Protein AF-A0A351BIW0-F1 (afdb_monomer)

Foldseek 3Di:
DDKDFDPWFDWFFKKKWKWFAQDDFAKKKKWKWFDQPQPPDIDTPDIDIDTDDNVPHRMDIDMDGDTHHTTRMIDMDMCQHPVDNPDDIDTPDIDTD

Mean predicted aligned error: 2.25 Å

Secondary structure (DSSP, 8-state):
-EEEEEEEEEEEEEEEEEEE-SS--EEEEEEEEEESSSSSS-EEEEEEEEEE-TTT--EEEEEEEEEEEEEEEEEEEEES-SS-TT---EEEEEEE-

pLDDT: mean 97.75, std 1.28, range [90.06, 98.81]

Solvent-accessible surface area (backbone atoms only — not comparable to full-atom values): 5351 Å² total; per-residue (Å²): 114,50,77,49,74,46,97,59,59,38,62,39,42,35,42,37,42,29,35,50,35,72,81,50,71,42,44,27,34,38,39,36,31,34,11,63,70,72,60,81,53,76,46,82,76,49,73,50,74,46,70,29,25,49,88,83,34,29,58,50,78,49,77,46,79,53,85,40,76,42,38,17,23,42,36,43,39,63,42,44,24,80,89,40,91,83,52,80,70,46,75,79,43,79,49,79,70

Sequence (97 aa):
TIRLIFARPQRLRRIHLRFVEPDRQRTQEYLLRWSGDGGQSFHDIVRQQWNFDPHAASTQTEQHQVDLAAVAVLELIITPDVADTQALATLSEMRLA

Structure (mmCIF, N/CA/C/O backbone):
data_AF-A0A351BIW0-F1
#
_entry.id   AF-A0A351BIW0-F1
#
loop_
_atom_site.group_PDB
_atom_site.id
_atom_site.type_symbol
_atom_site.label_atom_id
_atom_site.label_alt_id
_atom_site.label_comp_id
_atom_site.label_asym_id
_atom_site.label_entity_id
_atom_site.label_seq_id
_atom_site.pdbx_PDB_ins_code
_atom_site.Cartn_x
_atom_site.Cartn_y
_atom_site.Cartn_z
_atom_site.occupancy
_atom_site.B_iso_or_equiv
_atom_site.auth_seq_id
_atom_site.auth_comp_id
_atom_site.auth_asym_id
_atom_site.auth_atom_id
_atom_site.pdbx_PDB_model_num
ATOM 1 N N . THR A 1 1 ? -4.543 4.911 -5.327 1.00 94.62 1 THR A N 1
ATOM 2 C CA . THR A 1 1 ? -4.613 4.653 -3.873 1.00 94.62 1 THR A CA 1
ATOM 3 C C . THR A 1 1 ? -5.571 3.524 -3.590 1.00 94.62 1 THR A C 1
ATOM 5 O O . THR A 1 1 ? -6.644 3.506 -4.179 1.00 94.62 1 THR A O 1
ATOM 8 N N . ILE A 1 2 ? -5.200 2.613 -2.693 1.00 97.62 2 ILE A N 1
ATOM 9 C CA . ILE A 1 2 ? -6.088 1.602 -2.107 1.00 97.62 2 ILE A CA 1
ATOM 10 C C . ILE A 1 2 ? -6.383 2.036 -0.671 1.00 97.62 2 ILE A C 1
ATOM 12 O O . ILE A 1 2 ? -5.459 2.353 0.078 1.00 97.62 2 ILE A O 1
ATOM 16 N N . ARG A 1 3 ? -7.662 2.062 -0.290 1.00 98.00 3 ARG A N 1
ATOM 17 C CA . ARG A 1 3 ? -8.112 2.473 1.044 1.00 98.00 3 ARG A CA 1
ATOM 18 C C . ARG A 1 3 ? -8.988 1.388 1.652 1.00 98.00 3 ARG A C 1
ATOM 20 O O . ARG A 1 3 ? -9.986 0.993 1.057 1.00 98.00 3 ARG A O 1
ATOM 27 N N . LEU A 1 4 ? -8.618 0.939 2.844 1.00 98.06 4 LEU A N 1
ATOM 28 C CA . LEU A 1 4 ? -9.378 -0.014 3.641 1.00 98.06 4 LEU A CA 1
ATOM 29 C C . LEU A 1 4 ? -9.978 0.719 4.834 1.00 98.06 4 LEU A C 1
ATOM 31 O O . LEU A 1 4 ? -9.260 1.372 5.589 1.00 98.06 4 LEU A O 1
ATOM 35 N N . ILE A 1 5 ? -11.295 0.617 4.983 1.00 98.38 5 ILE A N 1
ATOM 36 C CA . ILE A 1 5 ? -12.051 1.233 6.072 1.00 98.38 5 ILE A CA 1
ATOM 37 C C . ILE A 1 5 ? -12.652 0.101 6.892 1.00 98.38 5 ILE A C 1
ATOM 39 O O . ILE A 1 5 ? -13.435 -0.698 6.376 1.00 98.38 5 ILE A O 1
ATOM 43 N N . PHE A 1 6 ? -12.283 0.019 8.164 1.00 98.06 6 PHE A N 1
ATOM 44 C CA . PHE A 1 6 ? -12.826 -0.995 9.053 1.00 98.06 6 PHE A CA 1
ATOM 45 C C . PHE A 1 6 ? -14.112 -0.493 9.706 1.00 98.06 6 PHE A C 1
ATOM 47 O O . PHE A 1 6 ? -14.143 0.592 10.280 1.00 98.06 6 PHE A O 1
ATOM 54 N N . ALA A 1 7 ? -15.168 -1.313 9.684 1.00 97.12 7 ALA A N 1
ATOM 55 C CA . ALA A 1 7 ? -16.437 -0.984 10.344 1.00 97.12 7 ALA A CA 1
ATOM 56 C C . ALA A 1 7 ? -16.278 -0.756 11.860 1.00 97.12 7 ALA A C 1
ATOM 58 O O . ALA A 1 7 ? -17.048 -0.019 12.470 1.00 97.12 7 ALA A O 1
ATOM 59 N N . ARG A 1 8 ? -15.272 -1.393 12.471 1.00 97.44 8 ARG A N 1
ATOM 60 C CA . ARG A 1 8 ? -14.787 -1.107 13.826 1.00 97.44 8 ARG A CA 1
ATOM 61 C C . ARG A 1 8 ? -13.262 -1.070 13.793 1.00 97.44 8 ARG A C 1
ATOM 63 O O . ARG A 1 8 ? -12.702 -1.937 13.116 1.00 97.44 8 ARG A O 1
ATOM 70 N N . PRO A 1 9 ? -12.595 -0.166 14.532 1.00 98.19 9 PRO A N 1
ATOM 71 C CA . PRO A 1 9 ? -11.138 -0.114 14.561 1.00 98.19 9 PRO A CA 1
ATOM 72 C C . PRO A 1 9 ? -10.514 -1.480 14.876 1.00 98.19 9 PRO A C 1
ATOM 74 O O . PRO A 1 9 ? -10.983 -2.184 15.772 1.00 98.19 9 PRO A O 1
ATOM 77 N N . GLN A 1 10 ? -9.483 -1.863 14.123 1.00 98.44 10 GLN A N 1
ATOM 78 C CA . GLN A 1 10 ? -8.790 -3.146 14.266 1.00 98.44 10 GLN A CA 1
ATOM 79 C C . GLN A 1 10 ? -7.386 -2.946 14.826 1.00 98.44 10 GLN A C 1
ATOM 81 O O . GLN A 1 10 ? -6.696 -1.994 14.458 1.00 98.44 10 GLN A O 1
ATOM 86 N N . ARG A 1 11 ? -6.925 -3.879 15.663 1.00 98.31 11 ARG A N 1
ATOM 87 C CA . ARG A 1 11 ? -5.500 -3.961 15.987 1.00 98.31 11 ARG A CA 1
ATOM 88 C C . ARG A 1 11 ? -4.781 -4.654 14.837 1.00 98.31 11 ARG A C 1
ATOM 90 O O . ARG A 1 11 ? -5.167 -5.761 14.481 1.00 98.31 11 ARG A O 1
ATOM 97 N N . LEU A 1 12 ? -3.737 -4.029 14.305 1.00 98.50 12 LEU A N 1
ATOM 98 C CA . LEU A 1 12 ? -2.854 -4.638 13.312 1.00 98.50 12 LEU A CA 1
ATOM 99 C C . LEU A 1 12 ? -1.457 -4.793 13.902 1.00 98.50 12 LEU A C 1
ATOM 101 O O . LEU A 1 12 ? -0.930 -3.868 14.525 1.00 98.50 12 LEU A O 1
ATOM 105 N N . ARG A 1 13 ? -0.861 -5.962 13.687 1.00 98.50 13 ARG A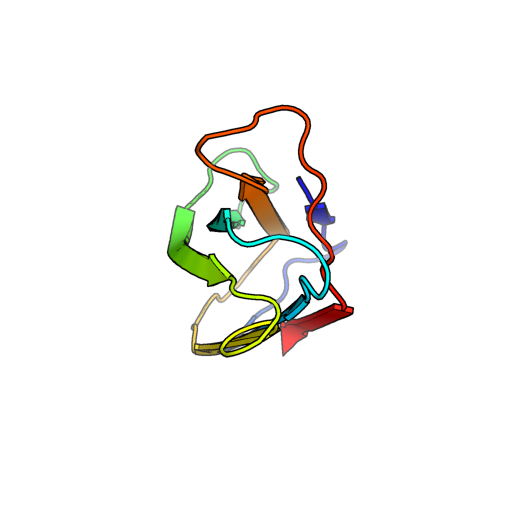 N 1
ATOM 106 C CA . ARG A 1 13 ? 0.521 -6.281 14.064 1.00 98.50 13 ARG A CA 1
ATOM 107 C C . ARG A 1 13 ? 1.404 -6.596 12.868 1.00 98.50 13 ARG A C 1
ATOM 109 O O . ARG A 1 13 ? 2.630 -6.535 12.963 1.00 98.50 13 ARG A O 1
ATOM 116 N N . ARG A 1 14 ? 0.800 -6.960 11.738 1.00 98.44 14 ARG A N 1
ATOM 117 C CA . ARG A 1 14 ? 1.538 -7.305 10.531 1.00 98.44 14 ARG A CA 1
ATOM 118 C C . ARG A 1 14 ? 0.803 -6.882 9.275 1.00 98.44 14 ARG A C 1
ATOM 120 O O . ARG A 1 14 ? -0.398 -7.102 9.132 1.00 98.44 14 ARG A O 1
ATOM 127 N N . ILE A 1 15 ? 1.565 -6.342 8.334 1.00 98.62 15 ILE A N 1
ATOM 128 C CA . ILE A 1 15 ? 1.084 -5.982 7.004 1.00 98.62 15 ILE A CA 1
ATOM 129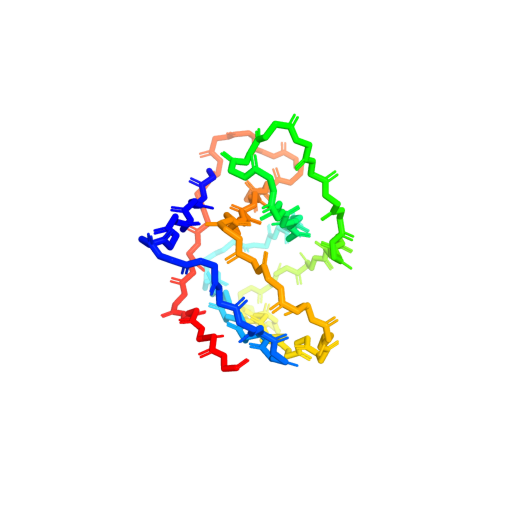 C C . ILE A 1 15 ? 2.036 -6.596 5.983 1.00 98.62 15 ILE A C 1
ATOM 131 O O . ILE A 1 15 ? 3.234 -6.327 6.006 1.00 98.62 15 ILE A O 1
ATOM 135 N N . HIS A 1 16 ? 1.504 -7.444 5.109 1.00 98.75 16 HIS A N 1
ATOM 136 C CA . HIS A 1 16 ? 2.248 -8.063 4.017 1.00 98.75 16 HIS A CA 1
ATOM 137 C C . HIS A 1 16 ? 1.781 -7.496 2.684 1.00 98.75 16 HIS A C 1
ATOM 139 O O . HIS A 1 16 ? 0.574 -7.473 2.418 1.00 98.75 16 HIS A O 1
ATOM 145 N N . LEU A 1 17 ? 2.737 -7.104 1.846 1.00 98.81 17 LEU A N 1
ATOM 146 C CA . LEU A 1 17 ? 2.513 -6.585 0.503 1.00 98.81 17 LEU A CA 1
ATOM 147 C C . LEU A 1 17 ? 3.369 -7.359 -0.495 1.00 98.81 17 LEU A C 1
ATOM 149 O O . LEU A 1 17 ? 4.549 -7.597 -0.246 1.00 98.81 17 LEU A O 1
ATOM 153 N N . ARG A 1 18 ? 2.781 -7.714 -1.638 1.00 98.75 18 ARG A N 1
ATOM 154 C CA . ARG A 1 18 ? 3.509 -8.319 -2.755 1.00 98.75 18 ARG A CA 1
ATOM 155 C C . ARG A 1 18 ? 3.141 -7.654 -4.070 1.00 98.75 18 ARG A C 1
ATOM 157 O O . ARG A 1 18 ? 2.030 -7.837 -4.575 1.00 98.75 18 ARG A O 1
ATOM 164 N N . PHE A 1 19 ? 4.093 -6.936 -4.642 1.00 98.69 19 PHE A N 1
ATOM 165 C CA . PHE A 1 19 ? 3.991 -6.307 -5.952 1.00 98.69 19 PHE A CA 1
ATOM 166 C C . PHE A 1 19 ? 4.689 -7.149 -7.019 1.00 98.69 19 PHE A C 1
ATOM 168 O O . PHE A 1 19 ? 5.651 -7.865 -6.726 1.00 98.69 19 PHE A O 1
ATOM 175 N N . VAL A 1 20 ? 4.200 -7.048 -8.254 1.00 98.44 20 VAL A N 1
ATOM 176 C CA . VAL A 1 20 ? 4.753 -7.745 -9.421 1.00 98.44 20 VAL A CA 1
ATOM 177 C C . VAL A 1 20 ? 4.847 -6.767 -10.589 1.00 98.44 20 VAL A C 1
ATOM 179 O O . VAL A 1 20 ? 3.917 -6.004 -10.832 1.00 98.44 20 VAL A O 1
ATOM 182 N N . GLU A 1 21 ? 5.959 -6.801 -11.311 1.00 98.06 21 GLU A N 1
ATOM 183 C CA . GLU A 1 21 ? 6.189 -6.062 -12.551 1.00 98.06 21 GLU A CA 1
ATOM 184 C C . GLU A 1 21 ? 7.049 -6.938 -13.477 1.00 98.06 21 GLU A C 1
ATOM 186 O O . GLU A 1 21 ? 8.269 -6.999 -13.308 1.00 98.06 21 GLU A O 1
ATOM 191 N N . PRO A 1 22 ? 6.423 -7.693 -14.393 1.00 96.75 22 PRO A N 1
ATOM 192 C CA . PRO A 1 22 ? 7.135 -8.632 -15.248 1.00 96.75 22 PRO A CA 1
ATOM 193 C C . PRO A 1 22 ? 7.619 -8.007 -16.562 1.00 96.75 22 PRO A C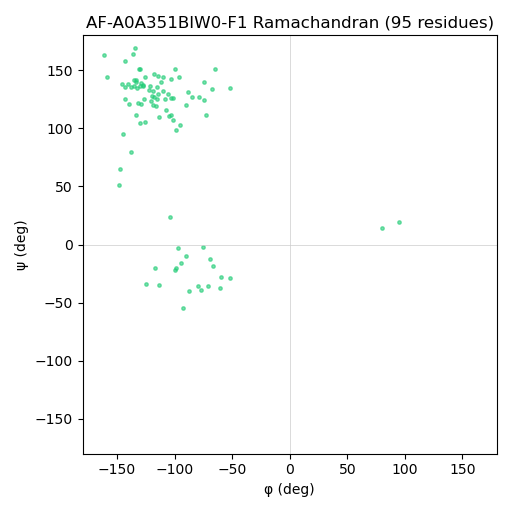 1
ATOM 195 O O . PRO A 1 22 ? 8.380 -8.661 -17.269 1.00 96.75 22 PRO A O 1
ATOM 198 N N . ASP A 1 23 ? 7.194 -6.785 -16.897 1.00 96.56 23 ASP A N 1
ATOM 199 C CA . ASP A 1 23 ? 7.291 -6.267 -18.264 1.00 96.56 23 ASP A CA 1
ATOM 200 C C . ASP A 1 23 ? 8.264 -5.092 -18.389 1.00 96.56 23 ASP A C 1
ATOM 202 O O . ASP A 1 23 ? 8.923 -4.937 -19.420 1.00 96.56 23 ASP A O 1
ATOM 206 N N . ARG A 1 24 ? 8.361 -4.237 -17.363 1.00 96.00 24 ARG A N 1
ATOM 207 C CA . ARG A 1 24 ? 9.103 -2.971 -17.450 1.00 96.00 24 ARG A CA 1
ATOM 208 C C . ARG A 1 24 ? 10.117 -2.799 -16.330 1.00 96.00 24 ARG A C 1
ATOM 210 O O . ARG A 1 24 ? 9.822 -3.000 -15.157 1.00 96.00 24 ARG A O 1
ATOM 217 N N . GLN A 1 25 ? 11.305 -2.322 -16.695 1.00 97.88 25 GLN A N 1
ATOM 218 C CA . GLN A 1 25 ? 12.237 -1.779 -15.717 1.00 97.88 25 GLN A CA 1
ATOM 219 C C . GLN A 1 25 ? 11.739 -0.400 -15.274 1.00 97.88 25 GLN A C 1
ATOM 221 O O . GLN A 1 25 ? 11.514 0.469 -16.118 1.00 97.88 25 GLN A O 1
ATOM 226 N N . ARG A 1 26 ? 11.546 -0.205 -13.968 1.00 97.81 26 ARG A N 1
ATOM 227 C CA . ARG A 1 26 ? 11.060 1.063 -13.401 1.00 97.81 26 ARG A CA 1
ATOM 228 C C . ARG A 1 26 ? 11.350 1.179 -11.914 1.00 97.81 26 ARG A C 1
ATOM 230 O O . ARG A 1 26 ? 11.542 0.172 -11.235 1.00 97.81 26 ARG A O 1
ATOM 237 N N . THR A 1 27 ? 11.275 2.394 -11.390 1.00 98.56 27 THR A N 1
ATOM 238 C CA . THR A 1 27 ? 11.314 2.638 -9.946 1.00 98.56 27 THR A CA 1
ATOM 239 C C . THR A 1 27 ? 9.907 2.924 -9.444 1.00 98.56 27 THR A C 1
ATOM 241 O O . THR A 1 27 ? 9.330 3.963 -9.755 1.00 98.56 27 THR A O 1
ATOM 244 N N . GLN A 1 28 ? 9.356 2.008 -8.653 1.00 98.62 28 GLN A N 1
ATOM 245 C CA . GLN A 1 28 ? 8.059 2.164 -8.001 1.00 98.62 28 GLN A CA 1
ATOM 246 C C . GLN A 1 28 ? 8.255 2.667 -6.570 1.00 98.62 28 GLN A C 1
ATOM 248 O O . GLN A 1 28 ? 9.170 2.225 -5.878 1.00 98.62 28 GLN A O 1
ATOM 253 N N . GLU A 1 29 ? 7.354 3.522 -6.090 1.00 98.69 29 GLU A N 1
ATOM 254 C CA . GLU A 1 29 ? 7.252 3.886 -4.675 1.00 98.69 29 GLU A CA 1
ATOM 255 C C . GLU A 1 29 ? 5.895 3.463 -4.110 1.00 98.69 29 GLU A C 1
ATOM 257 O O . GLU A 1 29 ? 4.871 3.550 -4.793 1.00 98.69 29 GLU A O 1
ATOM 262 N N . TYR A 1 30 ? 5.852 3.080 -2.837 1.00 98.56 30 TYR A N 1
ATOM 263 C CA . TYR A 1 30 ? 4.609 3.118 -2.079 1.00 98.56 30 TYR A CA 1
ATOM 264 C C . TYR A 1 30 ? 4.772 3.808 -0.724 1.00 98.56 30 TYR A C 1
ATOM 266 O O . TYR A 1 30 ? 5.829 3.770 -0.095 1.00 98.56 30 TYR A O 1
ATOM 274 N N . LEU A 1 31 ? 3.674 4.401 -0.260 1.00 98.75 31 LEU A N 1
ATOM 275 C CA . LEU A 1 31 ? 3.465 4.882 1.096 1.00 98.75 31 LEU A CA 1
ATOM 276 C C . LEU A 1 31 ? 2.338 4.071 1.733 1.00 98.75 31 LEU A C 1
ATOM 278 O O . LEU A 1 31 ? 1.220 4.025 1.215 1.00 98.75 31 LEU A O 1
ATOM 282 N N . LEU A 1 32 ? 2.627 3.480 2.885 1.00 98.69 32 LEU A N 1
ATOM 283 C CA . LEU A 1 32 ? 1.637 2.893 3.769 1.00 98.69 32 LEU A CA 1
ATOM 284 C C . LEU A 1 32 ? 1.411 3.848 4.940 1.00 98.69 32 LEU A C 1
ATOM 286 O O . LEU A 1 32 ? 2.362 4.233 5.619 1.00 98.69 32 LEU A O 1
ATOM 290 N N . ARG A 1 33 ? 0.158 4.218 5.188 1.00 98.75 33 ARG A N 1
ATOM 291 C CA . ARG A 1 33 ? -0.228 5.100 6.294 1.00 98.75 33 ARG A CA 1
ATOM 292 C C . ARG A 1 33 ? -1.551 4.664 6.893 1.00 98.75 33 ARG A C 1
ATOM 294 O O . ARG A 1 33 ? -2.347 3.992 6.238 1.00 98.75 33 ARG A O 1
ATOM 301 N N . TRP A 1 34 ? -1.804 5.048 8.133 1.00 98.75 34 TRP A N 1
ATOM 302 C CA . TRP A 1 34 ? -3.016 4.658 8.842 1.00 98.75 34 TRP A CA 1
ATOM 303 C C . TRP A 1 34 ? -3.635 5.825 9.595 1.00 98.75 34 TRP A C 1
ATOM 305 O O . TRP A 1 34 ? -2.989 6.840 9.838 1.00 98.75 34 TRP A O 1
ATOM 315 N N . SER A 1 35 ? -4.891 5.654 9.979 1.00 98.75 35 SER A N 1
ATOM 316 C CA . SER A 1 35 ? -5.633 6.583 10.814 1.00 98.75 35 SER A CA 1
ATOM 317 C C . SER A 1 35 ? -6.441 5.818 11.856 1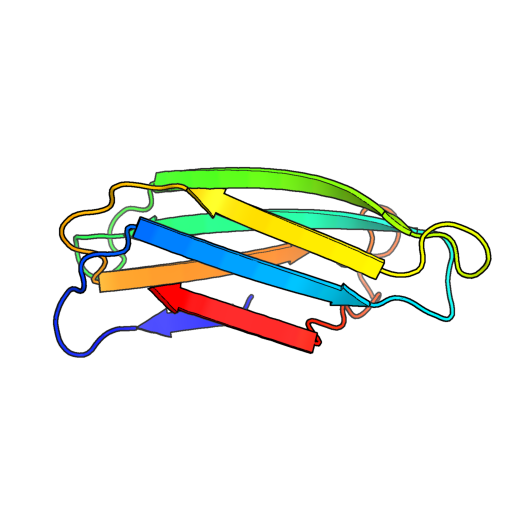.00 98.75 35 SER A C 1
ATOM 319 O O . SER A 1 35 ? -7.093 4.817 11.536 1.00 98.75 35 SER A O 1
ATOM 321 N N . GLY A 1 36 ? -6.408 6.298 13.099 1.00 97.88 36 GLY A N 1
ATOM 322 C CA . GLY A 1 36 ? -7.260 5.803 14.182 1.00 97.88 36 GLY A CA 1
ATOM 323 C C . GLY A 1 36 ? -8.552 6.596 14.371 1.00 97.88 36 GLY A C 1
ATOM 324 O O . GLY A 1 36 ? -9.484 6.105 14.998 1.00 97.88 36 GLY A O 1
ATOM 325 N N . ASP A 1 37 ? -8.639 7.797 13.799 1.00 97.12 37 ASP A N 1
ATOM 326 C CA . ASP A 1 37 ? -9.719 8.766 14.030 1.00 97.12 37 ASP A CA 1
ATOM 327 C C . ASP A 1 37 ? -10.731 8.842 12.872 1.00 97.12 37 ASP A C 1
ATOM 329 O O . ASP A 1 37 ? -11.424 9.845 12.689 1.00 97.12 37 ASP A O 1
ATOM 333 N N . GLY A 1 38 ? -10.826 7.769 12.081 1.00 94.88 38 GLY A N 1
ATOM 334 C CA . GLY A 1 38 ? -11.742 7.685 10.939 1.00 94.88 38 GLY A CA 1
ATOM 335 C C . GLY A 1 38 ? -11.244 8.395 9.676 1.00 94.88 38 GLY A C 1
ATOM 336 O O . GLY A 1 38 ? -12.012 8.583 8.734 1.00 94.88 38 GLY A O 1
ATOM 337 N N . GLY A 1 39 ? -9.959 8.749 9.617 1.00 96.50 39 GLY A N 1
ATOM 338 C CA . GLY A 1 39 ? -9.328 9.408 8.473 1.00 96.50 39 GLY A CA 1
ATOM 339 C C . GLY A 1 39 ? -9.270 10.930 8.581 1.00 96.50 39 GLY A C 1
ATOM 340 O O . GLY A 1 39 ? -9.120 11.579 7.549 1.00 96.50 39 GLY A O 1
ATOM 341 N N . GLN A 1 40 ? -9.409 11.495 9.785 1.00 97.00 40 GLN A N 1
ATOM 342 C CA . GLN A 1 40 ? -9.229 12.934 10.015 1.00 97.00 40 GLN A CA 1
ATOM 343 C C . GLN A 1 40 ? -7.740 13.294 10.048 1.00 97.00 40 GLN A C 1
ATOM 345 O O . GLN A 1 40 ? -7.335 14.307 9.481 1.00 97.00 40 GLN A O 1
ATOM 350 N N . SER A 1 41 ? -6.918 12.431 10.646 1.00 97.94 41 SER A N 1
ATOM 351 C CA . SER A 1 41 ? -5.461 12.514 10.610 1.00 97.94 41 SER A CA 1
ATOM 352 C C . SER A 1 41 ? -4.849 11.177 10.203 1.00 97.94 41 SER A C 1
ATOM 354 O O . SER A 1 41 ? -5.434 10.114 10.419 1.00 97.94 41 SER A O 1
ATOM 356 N N . PHE A 1 42 ? -3.676 11.232 9.569 1.00 98.44 42 PHE A N 1
ATOM 357 C CA . PHE A 1 42 ? -2.938 10.051 9.134 1.00 98.44 42 PHE A CA 1
ATOM 358 C C . PHE A 1 42 ? -1.511 10.065 9.666 1.00 98.44 42 PHE A C 1
ATOM 360 O O . PHE A 1 42 ? -0.862 11.109 9.716 1.00 98.44 42 PHE A O 1
ATOM 367 N N . HIS A 1 43 ? -1.022 8.873 9.992 1.00 98.25 43 HIS A N 1
ATOM 368 C CA . HIS A 1 43 ? 0.350 8.615 10.395 1.00 98.25 43 HIS A CA 1
ATOM 369 C C . HIS A 1 43 ? 1.001 7.664 9.395 1.00 98.25 43 HIS A C 1
ATOM 371 O O . HIS A 1 43 ? 0.470 6.584 9.113 1.00 98.25 43 HIS A O 1
ATOM 377 N N . ASP A 1 44 ? 2.157 8.062 8.875 1.00 98.3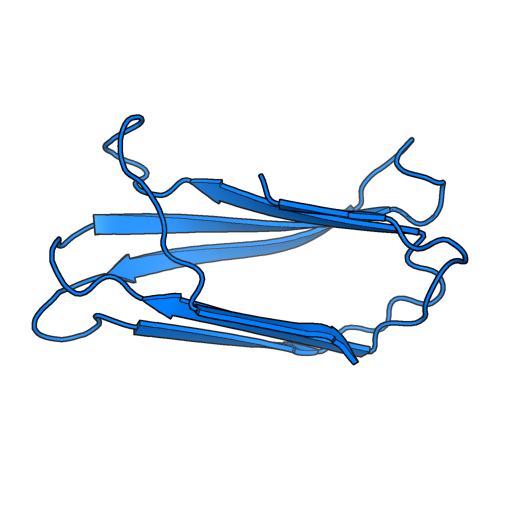8 44 ASP A N 1
ATOM 378 C CA . ASP A 1 44 ? 2.948 7.225 7.982 1.00 98.38 44 ASP A CA 1
ATOM 379 C C . ASP A 1 44 ? 3.492 6.013 8.752 1.00 98.38 44 ASP A C 1
ATOM 381 O O . ASP A 1 44 ? 3.995 6.134 9.869 1.00 98.38 44 ASP A O 1
ATOM 385 N N . ILE A 1 45 ? 3.362 4.830 8.152 1.00 98.31 45 ILE A N 1
ATOM 386 C CA . ILE A 1 45 ? 3.954 3.582 8.648 1.00 98.31 45 ILE A CA 1
ATOM 387 C C . ILE A 1 45 ? 5.312 3.402 7.984 1.00 98.31 45 ILE A C 1
ATOM 389 O O . ILE A 1 45 ? 6.324 3.235 8.658 1.00 98.31 45 ILE A O 1
ATOM 393 N N . VAL A 1 46 ? 5.331 3.429 6.651 1.00 98.44 46 VAL A N 1
ATOM 394 C CA . VAL A 1 46 ? 6.555 3.279 5.869 1.00 98.44 46 VAL A CA 1
ATOM 395 C C . VAL A 1 46 ? 6.371 3.863 4.473 1.00 98.44 46 VAL A C 1
ATOM 397 O O . VAL A 1 46 ? 5.305 3.729 3.869 1.00 98.44 46 VAL A O 1
ATOM 400 N N . ARG A 1 47 ? 7.438 4.461 3.943 1.00 98.50 47 ARG A N 1
ATOM 401 C CA . ARG A 1 47 ? 7.603 4.765 2.522 1.00 98.50 47 ARG A CA 1
ATOM 402 C C . ARG A 1 47 ? 8.758 3.931 1.983 1.00 98.50 47 ARG A C 1
ATOM 404 O O . ARG A 1 47 ? 9.822 3.912 2.596 1.00 98.50 47 ARG A O 1
ATOM 411 N N . GLN A 1 48 ? 8.537 3.233 0.879 1.00 98.00 48 GLN A N 1
ATOM 412 C CA . GLN A 1 48 ? 9.529 2.358 0.259 1.00 98.00 48 GLN A CA 1
ATOM 413 C C . GLN A 1 48 ? 9.584 2.606 -1.238 1.00 98.00 48 GLN A C 1
ATOM 415 O O . GLN A 1 48 ? 8.544 2.766 -1.875 1.00 98.00 48 GLN A O 1
ATOM 420 N N . GLN A 1 49 ? 10.796 2.571 -1.782 1.00 98.31 49 GLN A N 1
ATOM 421 C CA . GLN A 1 49 ? 11.044 2.554 -3.216 1.00 98.31 49 GLN A CA 1
ATOM 422 C C . GLN A 1 49 ? 11.688 1.231 -3.612 1.00 98.31 49 GLN A C 1
ATOM 424 O O . GLN A 1 49 ? 12.486 0.672 -2.861 1.00 98.31 49 GLN A O 1
ATOM 429 N N . TRP A 1 50 ? 11.346 0.745 -4.799 1.00 98.38 50 TRP A N 1
ATOM 430 C CA . TRP A 1 50 ? 11.909 -0.470 -5.366 1.00 98.38 50 TRP A CA 1
ATOM 431 C C . TRP A 1 50 ? 12.157 -0.311 -6.857 1.00 98.38 50 TRP A C 1
ATOM 433 O O . TRP A 1 50 ? 11.316 0.217 -7.585 1.00 98.38 50 TRP A O 1
ATOM 443 N N . ASN A 1 51 ? 13.304 -0.812 -7.304 1.00 98.44 51 ASN A N 1
ATOM 444 C CA . ASN A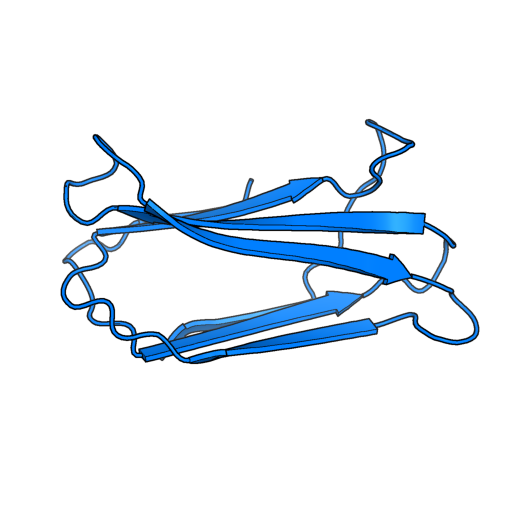 1 51 ? 13.670 -0.845 -8.711 1.00 98.44 51 ASN A CA 1
ATOM 445 C C . ASN A 1 51 ? 13.286 -2.210 -9.274 1.00 98.44 51 ASN A C 1
ATOM 447 O O . ASN A 1 51 ? 13.962 -3.207 -9.020 1.00 98.44 51 ASN A O 1
ATOM 451 N N . PHE A 1 52 ? 12.186 -2.249 -10.016 1.00 98.44 52 PHE A N 1
ATOM 452 C CA . PHE A 1 52 ? 11.794 -3.427 -10.766 1.00 98.44 52 PHE A CA 1
ATOM 453 C C . PHE A 1 52 ? 12.682 -3.593 -11.989 1.00 98.44 52 PHE A C 1
ATOM 455 O O . PHE A 1 52 ? 13.000 -2.623 -12.676 1.00 98.44 52 PHE A O 1
ATOM 462 N N . ASP A 1 53 ? 13.032 -4.844 -12.257 1.00 97.56 53 ASP A N 1
ATOM 463 C CA . ASP A 1 53 ? 13.718 -5.283 -13.464 1.00 97.56 53 ASP A CA 1
ATOM 464 C C . ASP A 1 53 ? 13.084 -6.617 -13.904 1.00 97.56 53 ASP A C 1
ATOM 466 O O . ASP A 1 53 ? 13.112 -7.569 -13.115 1.00 97.56 53 ASP A O 1
ATOM 470 N N . PRO A 1 54 ? 12.520 -6.716 -15.124 1.00 95.50 54 PRO A N 1
ATOM 471 C CA . PRO A 1 54 ? 11.890 -7.933 -15.646 1.00 95.50 54 PRO A CA 1
ATOM 472 C C . PRO A 1 54 ? 12.756 -9.194 -15.569 1.00 95.50 54 PRO A C 1
ATO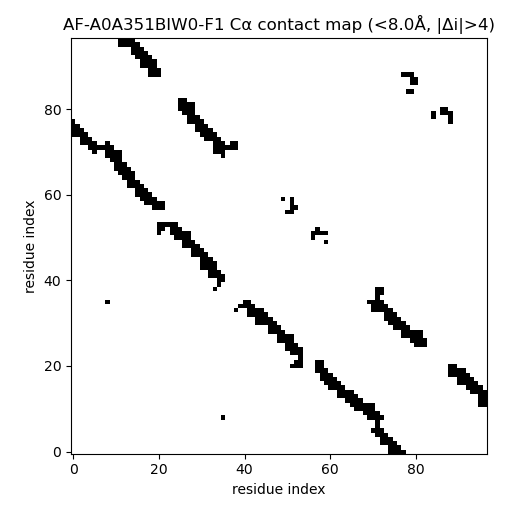M 474 O O . PRO A 1 54 ? 12.232 -10.303 -15.455 1.00 95.50 54 PRO A O 1
ATOM 477 N N . HIS A 1 55 ? 14.080 -9.040 -15.619 1.00 96.25 55 HIS A N 1
ATOM 478 C CA . HIS A 1 55 ? 15.039 -10.138 -15.677 1.00 96.25 55 HIS A CA 1
ATOM 479 C C . HIS A 1 55 ? 15.672 -10.472 -14.325 1.00 96.25 55 HIS A C 1
ATOM 481 O O . HIS A 1 55 ? 16.155 -11.591 -14.152 1.00 96.25 55 HIS A O 1
ATOM 487 N N . ALA A 1 56 ? 15.678 -9.535 -13.373 1.00 95.50 56 ALA A N 1
ATOM 488 C CA . ALA A 1 56 ? 16.387 -9.705 -12.101 1.00 95.50 56 ALA A CA 1
ATOM 489 C C . ALA A 1 56 ? 15.515 -9.518 -10.849 1.00 95.50 56 ALA A C 1
ATOM 491 O O . ALA A 1 56 ? 15.745 -10.181 -9.839 1.00 95.50 56 ALA A O 1
ATOM 492 N N . ALA A 1 57 ? 14.529 -8.621 -10.888 1.00 96.38 57 ALA A N 1
ATOM 493 C CA . ALA A 1 57 ? 13.802 -8.160 -9.707 1.00 96.38 57 ALA A CA 1
ATOM 494 C C . ALA A 1 57 ? 12.343 -7.813 -10.035 1.00 96.38 57 ALA A C 1
ATOM 496 O O . ALA A 1 57 ? 11.859 -6.736 -9.693 1.00 96.38 57 ALA A O 1
ATOM 497 N N . SER A 1 58 ? 11.629 -8.729 -10.691 1.00 97.62 58 SER A N 1
ATOM 498 C CA . SER A 1 58 ? 10.240 -8.536 -11.138 1.00 97.62 58 SER A CA 1
ATOM 499 C C . SER A 1 58 ? 9.197 -8.625 -10.017 1.00 97.62 58 SER A C 1
ATOM 501 O O . SER A 1 58 ? 8.005 -8.426 -10.245 1.00 97.62 58 SER A O 1
ATOM 503 N N . THR A 1 59 ? 9.615 -8.910 -8.781 1.00 98.19 59 THR A N 1
ATOM 504 C CA . THR A 1 59 ? 8.728 -8.974 -7.614 1.00 98.19 59 THR A CA 1
ATOM 505 C C . THR A 1 59 ? 9.314 -8.221 -6.431 1.00 98.19 59 THR A C 1
ATOM 507 O O . THR A 1 59 ? 10.496 -8.380 -6.133 1.00 98.19 59 THR A O 1
ATOM 510 N N . GLN A 1 60 ? 8.462 -7.501 -5.703 1.00 98.56 60 GLN A N 1
ATOM 511 C CA . GLN A 1 60 ? 8.789 -6.910 -4.408 1.00 98.56 60 GLN A CA 1
ATOM 512 C C . GLN A 1 60 ? 7.852 -7.508 -3.358 1.00 98.56 60 GLN A C 1
ATOM 514 O O . GLN A 1 60 ? 6.635 -7.359 -3.467 1.00 98.56 60 GLN A O 1
ATOM 519 N N . THR A 1 61 ? 8.409 -8.178 -2.349 1.00 98.44 61 THR A N 1
ATOM 520 C CA . THR A 1 61 ? 7.643 -8.753 -1.233 1.00 98.44 61 THR A CA 1
ATOM 521 C C . THR A 1 61 ? 8.126 -8.151 0.073 1.00 98.44 61 THR A C 1
ATOM 523 O O . THR A 1 61 ? 9.304 -8.255 0.392 1.00 98.44 61 THR A O 1
ATOM 526 N N . GLU A 1 62 ? 7.212 -7.556 0.833 1.00 98.25 62 GLU A N 1
ATOM 527 C CA . GLU A 1 62 ? 7.516 -6.842 2.071 1.00 98.25 62 GLU A CA 1
ATOM 528 C C . GLU A 1 62 ? 6.614 -7.326 3.201 1.00 98.25 62 GLU A C 1
ATOM 530 O O . GLU A 1 62 ? 5.405 -7.514 3.024 1.00 98.25 62 GLU A O 1
ATOM 535 N N . GLN A 1 63 ? 7.196 -7.488 4.387 1.00 98.38 63 GLN A N 1
ATOM 536 C CA . GLN A 1 63 ? 6.466 -7.808 5.606 1.00 98.38 63 GLN A CA 1
ATOM 537 C C . GLN A 1 63 ? 6.802 -6.791 6.694 1.00 98.38 63 GLN A C 1
ATOM 539 O O . GLN A 1 63 ? 7.849 -6.865 7.333 1.00 98.38 63 GLN A O 1
ATOM 544 N N . HIS A 1 64 ? 5.858 -5.896 6.964 1.00 98.19 64 HIS A N 1
ATOM 545 C CA . HIS A 1 64 ? 5.980 -4.875 7.998 1.00 98.19 64 HIS A CA 1
ATOM 546 C C . HIS A 1 64 ? 5.442 -5.404 9.318 1.00 98.19 64 HIS A C 1
ATOM 548 O O . HIS A 1 64 ? 4.265 -5.764 9.412 1.00 98.19 64 HIS A O 1
ATOM 554 N N . GLN A 1 65 ? 6.296 -5.447 10.338 1.00 98.06 65 GLN A N 1
ATOM 555 C CA . GLN A 1 65 ? 5.866 -5.624 11.722 1.00 98.06 65 GLN A CA 1
ATOM 556 C C . GLN A 1 65 ? 5.489 -4.257 12.291 1.00 98.06 65 GLN A C 1
ATOM 558 O O . GLN A 1 65 ? 6.269 -3.312 12.217 1.00 98.06 65 GLN A O 1
ATOM 563 N N . VAL A 1 66 ? 4.284 -4.150 12.837 1.00 97.75 66 VAL A N 1
ATOM 564 C CA . VAL A 1 66 ? 3.731 -2.915 13.402 1.00 97.75 66 VAL A CA 1
ATOM 565 C C . VAL A 1 66 ? 3.080 -3.220 14.752 1.00 97.75 66 VAL A C 1
ATOM 567 O O . VAL A 1 66 ? 2.880 -4.380 15.100 1.00 97.75 66 VAL A O 1
ATOM 570 N N . ASP A 1 67 ? 2.721 -2.197 15.523 1.00 97.62 67 ASP A N 1
ATOM 571 C CA . ASP A 1 67 ? 1.828 -2.361 16.678 1.00 97.62 67 ASP A CA 1
ATOM 572 C C . ASP A 1 67 ? 0.819 -1.213 16.709 1.00 97.62 67 ASP A C 1
ATOM 574 O O . ASP A 1 67 ? 0.990 -0.208 17.397 1.00 97.62 67 ASP A O 1
ATOM 578 N N . LEU A 1 68 ? -0.220 -1.336 15.882 1.00 98.06 68 LEU A N 1
ATOM 579 C CA . LEU A 1 68 ? -1.243 -0.309 15.710 1.00 98.06 68 LEU A CA 1
ATOM 580 C C . LEU A 1 68 ? -2.507 -0.754 16.430 1.00 98.06 68 LEU A C 1
ATOM 582 O O . LEU A 1 68 ? -3.162 -1.706 16.012 1.00 98.06 68 LEU A O 1
ATOM 586 N N . ALA A 1 69 ? -2.847 -0.082 17.528 1.00 97.19 69 ALA A N 1
ATOM 587 C CA . ALA A 1 69 ? -3.879 -0.556 18.448 1.00 97.19 69 ALA A CA 1
ATOM 588 C C . ALA A 1 69 ? -5.314 -0.462 17.900 1.00 97.19 69 ALA A C 1
ATOM 590 O O . ALA A 1 69 ? -6.135 -1.324 18.205 1.00 97.19 69 ALA A O 1
ATOM 591 N N . ALA A 1 70 ? -5.622 0.579 17.123 1.00 97.56 70 ALA A N 1
ATOM 592 C CA . ALA A 1 70 ? -6.989 0.911 16.724 1.00 97.56 70 ALA A CA 1
ATOM 593 C C . ALA A 1 70 ? -7.029 1.542 15.325 1.00 97.56 70 ALA A C 1
ATOM 595 O O . ALA A 1 70 ? -7.372 2.708 15.161 1.00 97.56 70 ALA A O 1
ATOM 596 N N . VAL A 1 71 ? -6.662 0.775 14.302 1.00 98.50 71 VAL A N 1
ATOM 597 C CA . VAL A 1 71 ? -6.698 1.213 12.904 1.00 98.50 71 VAL A CA 1
ATOM 598 C C . VAL A 1 71 ? -8.143 1.288 12.423 1.00 98.50 71 VAL A C 1
ATOM 600 O O . VAL A 1 71 ? -8.802 0.262 12.258 1.00 98.50 71 VAL A O 1
ATOM 603 N N . ALA A 1 72 ? -8.633 2.500 12.177 1.00 98.62 72 ALA A N 1
ATOM 604 C CA . ALA A 1 72 ? -9.926 2.739 11.543 1.00 98.62 72 ALA A CA 1
ATOM 605 C C . ALA A 1 72 ? -9.799 2.752 10.012 1.00 98.62 72 ALA A C 1
ATOM 607 O O . ALA A 1 72 ? -10.643 2.198 9.306 1.00 98.62 72 ALA A O 1
ATOM 608 N N . VAL A 1 73 ? -8.718 3.349 9.501 1.00 98.75 73 VAL A N 1
ATOM 609 C CA . VAL A 1 73 ? -8.418 3.429 8.068 1.00 98.75 73 VAL A CA 1
ATOM 610 C C . VAL A 1 73 ? -6.963 3.048 7.824 1.00 98.75 73 VAL A C 1
ATOM 612 O O . VAL A 1 73 ? -6.070 3.541 8.510 1.00 98.75 73 VAL A O 1
ATOM 615 N N . LEU A 1 74 ? -6.723 2.210 6.818 1.00 98.75 74 LEU A N 1
ATOM 616 C CA . LEU A 1 74 ? -5.395 1.930 6.275 1.00 98.75 74 LEU A CA 1
ATOM 617 C C . LEU A 1 74 ? -5.362 2.356 4.806 1.00 98.75 74 LEU A C 1
ATOM 619 O O . LEU A 1 74 ? -6.258 2.008 4.035 1.00 98.75 74 LEU A O 1
ATOM 623 N N . GLU A 1 75 ? -4.329 3.090 4.414 1.00 98.75 75 GLU A N 1
ATOM 624 C CA . GLU A 1 75 ? -4.123 3.522 3.036 1.00 98.75 75 GLU A CA 1
ATOM 625 C C . GLU A 1 75 ? -2.781 3.040 2.506 1.00 98.75 75 GLU A C 1
ATOM 627 O O . GLU A 1 75 ? -1.743 3.198 3.148 1.00 98.75 75 GLU A O 1
ATOM 632 N N . LEU A 1 76 ? -2.829 2.490 1.295 1.00 98.81 76 LEU A N 1
ATOM 633 C CA . LEU A 1 76 ? -1.675 2.178 0.471 1.00 98.81 76 LEU A CA 1
ATOM 634 C C . LEU A 1 76 ? -1.716 3.082 -0.764 1.00 98.81 76 LEU A C 1
ATOM 636 O O . LEU A 1 76 ? -2.576 2.951 -1.644 1.00 98.81 76 LEU A O 1
ATOM 640 N N . ILE A 1 77 ? -0.793 4.030 -0.814 1.00 98.56 77 ILE A N 1
ATOM 641 C CA . ILE A 1 77 ? -0.612 4.951 -1.933 1.00 98.56 77 ILE A CA 1
ATOM 642 C C . ILE A 1 77 ? 0.574 4.436 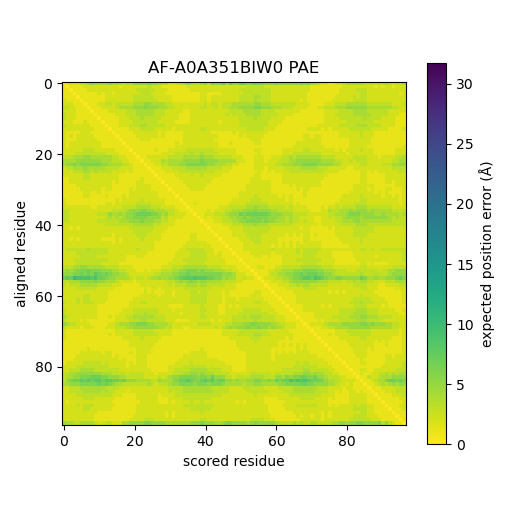-2.730 1.00 98.56 77 ILE A C 1
ATOM 644 O O . ILE A 1 77 ? 1.633 4.208 -2.162 1.00 98.56 77 ILE A O 1
ATOM 648 N N . ILE A 1 78 ? 0.389 4.222 -4.026 1.00 98.25 78 ILE A N 1
ATOM 649 C CA . ILE A 1 78 ? 1.419 3.673 -4.906 1.00 98.25 78 ILE A CA 1
ATOM 650 C C . ILE A 1 78 ? 1.678 4.718 -5.981 1.00 98.25 78 ILE A C 1
ATOM 652 O O . ILE A 1 78 ? 0.723 5.173 -6.613 1.00 98.25 78 ILE A O 1
ATOM 656 N N . THR A 1 79 ? 2.946 5.068 -6.166 1.00 98.38 79 THR A N 1
ATOM 657 C CA . THR A 1 79 ? 3.467 5.777 -7.336 1.00 98.38 79 THR A CA 1
ATOM 658 C C . THR A 1 79 ? 4.068 4.703 -8.240 1.00 98.38 79 THR A C 1
ATOM 660 O O . THR A 1 79 ? 5.166 4.228 -7.944 1.00 98.38 79 THR A O 1
ATOM 663 N N . PRO A 1 80 ? 3.340 4.239 -9.275 1.00 97.75 80 PRO A N 1
ATOM 664 C CA . PRO A 1 80 ? 3.720 3.047 -10.036 1.00 97.75 80 PRO A CA 1
ATOM 665 C C . PRO A 1 80 ? 5.081 3.163 -10.714 1.00 97.75 80 PRO A C 1
ATOM 667 O O . PRO A 1 80 ? 5.834 2.197 -10.751 1.00 97.75 80 PRO A O 1
ATOM 670 N N . ASP A 1 81 ? 5.397 4.355 -11.206 1.00 98.25 81 ASP A N 1
ATOM 671 C CA . ASP A 1 81 ? 6.709 4.725 -11.706 1.00 98.25 81 ASP A CA 1
ATOM 672 C C . ASP A 1 81 ? 6.970 6.185 -11.319 1.00 98.25 81 ASP A C 1
ATOM 674 O O . ASP A 1 81 ? 6.158 7.066 -11.610 1.00 98.25 81 ASP A O 1
ATOM 678 N N . VAL A 1 82 ? 8.078 6.456 -10.632 1.00 97.50 82 VAL A N 1
ATOM 679 C CA . VAL A 1 82 ? 8.461 7.827 -10.251 1.00 97.50 82 VAL A CA 1
ATOM 680 C C . VAL A 1 82 ? 8.819 8.691 -11.466 1.00 97.50 82 VAL A C 1
ATOM 682 O O . VAL A 1 82 ? 8.805 9.917 -11.357 1.00 97.50 82 VAL A O 1
ATOM 685 N N . ALA A 1 83 ? 9.121 8.070 -12.612 1.00 97.31 83 ALA A N 1
ATOM 686 C CA . ALA A 1 83 ? 9.419 8.747 -13.871 1.00 97.31 83 ALA A CA 1
ATOM 687 C C . ALA A 1 83 ? 8.216 8.814 -14.834 1.00 97.31 83 ALA A C 1
ATOM 689 O O . ALA A 1 83 ? 8.205 9.669 -15.720 1.00 97.31 83 ALA A O 1
ATOM 690 N N . ASP A 1 84 ? 7.202 7.955 -14.672 1.00 95.81 84 ASP A N 1
ATOM 691 C CA . ASP A 1 84 ? 6.044 7.859 -15.575 1.00 95.81 84 ASP A CA 1
ATOM 692 C C . ASP A 1 84 ? 4.713 7.879 -14.806 1.00 95.81 84 ASP A C 1
ATOM 694 O O . ASP A 1 84 ? 4.256 6.894 -14.228 1.00 95.81 84 ASP A O 1
ATOM 698 N N . THR A 1 85 ? 4.033 9.025 -14.860 1.00 90.06 85 THR A N 1
ATOM 699 C CA . THR A 1 85 ? 2.748 9.234 -14.170 1.00 90.06 85 THR A CA 1
ATOM 700 C C . THR A 1 85 ? 1.576 8.434 -14.743 1.00 90.06 85 THR A C 1
ATOM 702 O O . THR A 1 85 ? 0.525 8.378 -14.106 1.00 90.06 85 THR A O 1
ATOM 705 N N . GLN A 1 86 ? 1.724 7.837 -15.930 1.00 94.94 86 GLN A N 1
ATOM 706 C CA . GLN A 1 86 ? 0.686 7.019 -16.566 1.00 94.94 86 GLN A CA 1
ATOM 707 C C . GLN A 1 86 ? 0.886 5.519 -16.319 1.00 94.94 86 GLN A C 1
ATOM 709 O O . GLN A 1 86 ? 0.062 4.706 -16.744 1.00 94.94 86 GLN A O 1
ATOM 714 N N . ALA A 1 87 ? 1.963 5.131 -15.633 1.00 96.06 87 ALA A N 1
ATOM 715 C CA . ALA A 1 87 ? 2.223 3.741 -15.308 1.00 96.06 87 ALA A CA 1
ATOM 716 C C . ALA A 1 87 ? 1.154 3.166 -14.358 1.00 96.06 87 ALA A C 1
ATOM 718 O O . ALA A 1 87 ? 0.580 3.861 -13.520 1.00 96.06 87 ALA A O 1
ATOM 719 N N . LEU A 1 88 ? 0.917 1.857 -14.464 1.00 95.38 88 LEU A N 1
ATOM 720 C CA . LEU A 1 88 ? 0.021 1.105 -13.583 1.00 95.38 88 LEU A CA 1
ATOM 721 C C . LEU A 1 88 ? 0.827 0.147 -12.714 1.00 95.38 88 LEU A C 1
ATOM 723 O O . LEU A 1 88 ? 1.762 -0.475 -13.205 1.00 95.38 88 LEU A O 1
ATOM 727 N N . ALA A 1 89 ? 0.456 0.015 -11.441 1.00 96.75 89 ALA A N 1
ATOM 728 C CA . ALA A 1 89 ? 1.090 -0.917 -10.512 1.00 96.75 89 ALA A CA 1
ATOM 729 C C . ALA A 1 89 ? 0.221 -2.156 -10.294 1.00 96.75 89 ALA A C 1
ATOM 731 O O . ALA A 1 89 ? -0.998 -2.042 -10.144 1.00 96.75 89 ALA A O 1
ATOM 732 N N . THR A 1 90 ? 0.861 -3.321 -10.174 1.00 97.94 90 THR A N 1
ATOM 733 C CA . THR A 1 90 ? 0.185 -4.581 -9.844 1.00 97.94 90 THR A CA 1
ATOM 734 C C . THR A 1 90 ? 0.509 -4.995 -8.412 1.00 97.94 90 THR A C 1
ATOM 736 O O . THR A 1 90 ? 1.651 -5.315 -8.079 1.00 97.94 90 THR A O 1
ATOM 739 N N . LEU A 1 91 ? -0.518 -5.020 -7.560 1.00 98.38 91 LEU A N 1
ATOM 740 C CA . LEU A 1 91 ? -0.465 -5.584 -6.212 1.00 98.38 91 LEU A CA 1
ATOM 741 C C . LEU A 1 91 ? -1.110 -6.972 -6.239 1.00 98.38 91 LEU A C 1
ATOM 743 O O . LEU A 1 91 ? -2.326 -7.093 -6.354 1.00 98.38 91 LEU A O 1
ATOM 747 N N . SER A 1 92 ? -0.291 -8.014 -6.140 1.00 98.25 92 SER A N 1
ATOM 748 C CA . SER A 1 92 ? -0.753 -9.407 -6.182 1.00 98.25 92 SER A CA 1
ATOM 749 C C . SER A 1 92 ? -1.333 -9.883 -4.850 1.00 98.25 92 SER A C 1
ATOM 751 O O . SER A 1 92 ? -2.293 -10.648 -4.833 1.00 98.25 92 SER A O 1
ATOM 753 N N . GLU A 1 93 ? -0.774 -9.425 -3.725 1.00 98.38 93 GLU A N 1
ATOM 754 C CA . GLU A 1 93 ? -1.236 -9.816 -2.394 1.00 98.38 93 GLU A CA 1
ATOM 755 C C . GLU A 1 93 ? -1.154 -8.652 -1.409 1.00 98.38 93 GLU A C 1
ATOM 757 O O . GLU A 1 93 ? -0.132 -7.972 -1.307 1.00 98.38 93 GLU A O 1
ATOM 762 N N . MET A 1 94 ? -2.213 -8.494 -0.615 1.00 98.38 94 MET A N 1
ATOM 763 C CA . MET A 1 94 ? -2.246 -7.666 0.587 1.00 98.38 94 MET A CA 1
ATOM 764 C C . MET A 1 94 ? -2.857 -8.494 1.713 1.00 98.38 94 MET A C 1
ATOM 766 O O . MET A 1 94 ? -3.978 -8.985 1.583 1.00 98.38 94 MET A O 1
ATOM 770 N N . ARG A 1 95 ? -2.121 -8.682 2.812 1.00 98.38 95 ARG A N 1
ATOM 771 C CA . ARG A 1 95 ? -2.601 -9.441 3.979 1.00 98.38 95 ARG A CA 1
ATOM 772 C C . ARG A 1 95 ? -2.377 -8.631 5.243 1.00 98.38 95 ARG A C 1
ATOM 774 O O . ARG A 1 95 ? -1.305 -8.058 5.425 1.00 98.38 95 ARG A O 1
ATOM 781 N N . LEU A 1 96 ? -3.381 -8.623 6.110 1.00 98.25 96 LEU A N 1
ATOM 782 C CA . LEU A 1 96 ? -3.385 -7.901 7.378 1.00 98.25 96 LEU A CA 1
ATOM 783 C C . LEU A 1 96 ? -3.606 -8.907 8.508 1.00 98.25 96 LEU A C 1
ATOM 785 O O . LEU A 1 96 ? -4.439 -9.804 8.360 1.00 98.25 96 LEU A O 1
ATOM 789 N N . ALA A 1 97 ? -2.852 -8.776 9.597 1.00 95.25 97 ALA A N 1
ATOM 790 C CA . ALA A 1 97 ? -2.969 -9.615 10.790 1.00 95.25 97 ALA A CA 1
ATOM 791 C C . ALA A 1 97 ? -2.657 -8.830 12.066 1.00 95.25 97 ALA A C 1
ATOM 793 O O . ALA A 1 97 ? -1.908 -7.828 11.978 1.00 95.25 97 ALA A O 1
#

Radius of gyration: 14.13 Å; Cα contacts (8 Å, |Δi|>4): 233; chains: 1; bounding box: 33×23×37 Å

Nearest PDB structures (foldseek):
  4msv-assembly1_A  TM=5.445E-01  e=8.352E-02  Homo sapiens
  2wze-assembly2_B  TM=5.987E-01  e=8.821E-01  Acetivibrio thermocellus
  6ooy-assembly1_C  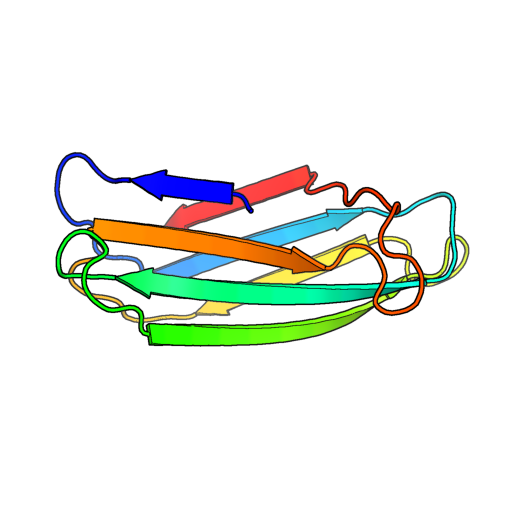TM=4.797E-01  e=6.062E-01  Homo sapiens
  2wze-assembly1_A  TM=5.619E-01  e=7.925E-01  Acetivibrio thermocellus
  7kp8-assembly1_C  TM=5.111E-01  e=2.441E+00  Mus musculus